Protein AF-A0A0N4V9T7-F1 (afdb_monomer)

Solvent-accessible surface area (backbone atoms only — not comparable to full-atom values): 7141 Å² total; per-residue (Å²): 140,76,82,90,62,94,64,60,37,70,43,69,75,47,69,51,59,69,63,46,81,43,47,57,60,38,70,51,77,48,64,42,29,42,51,39,41,58,67,39,49,72,49,53,25,44,71,91,37,71,62,74,89,43,98,48,48,46,78,48,80,50,71,48,34,34,36,43,36,35,43,62,31,50,76,84,67,45,43,42,40,34,42,38,40,35,40,92,52,45,73,45,74,40,44,27,37,40,42,67,39,81,85,75,67,90,83,68,74,73,79,77,79,73,78,78,77,84,87,128

Structure (mmCIF, N/CA/C/O backbone):
data_AF-A0A0N4V9T7-F1
#
_entry.id   AF-A0A0N4V9T7-F1
#
loop_
_atom_site.group_PDB
_atom_site.id
_atom_site.type_symbol
_atom_site.label_atom_id
_atom_site.label_alt_id
_atom_site.label_comp_id
_atom_site.label_asym_id
_atom_site.label_entity_id
_atom_site.label_seq_id
_atom_site.pdbx_PDB_ins_code
_atom_site.Cartn_x
_atom_site.Cartn_y
_atom_site.Cartn_z
_atom_site.occupancy
_atom_site.B_iso_or_equiv
_atom_site.auth_seq_id
_atom_site.auth_comp_id
_atom_site.auth_asym_id
_atom_site.auth_atom_id
_atom_site.pdbx_PDB_model_num
ATOM 1 N N . MET A 1 1 ? 16.677 18.828 -23.003 1.00 44.66 1 MET A N 1
ATOM 2 C CA . MET A 1 1 ? 17.684 18.055 -22.248 1.00 44.66 1 MET A CA 1
ATOM 3 C C . MET A 1 1 ? 16.953 16.841 -21.698 1.00 44.66 1 MET A C 1
ATOM 5 O O . MET A 1 1 ? 16.470 16.854 -20.577 1.00 44.66 1 MET A O 1
ATOM 9 N N . GLU A 1 2 ? 16.714 15.868 -22.572 1.00 46.25 2 GLU A N 1
ATOM 10 C CA . GLU A 1 2 ? 16.158 14.566 -22.209 1.00 46.25 2 GLU A CA 1
ATOM 11 C C . GLU A 1 2 ? 17.355 13.637 -22.059 1.00 46.25 2 GLU A C 1
ATOM 13 O O . GLU A 1 2 ? 18.115 13.456 -23.009 1.00 46.25 2 GLU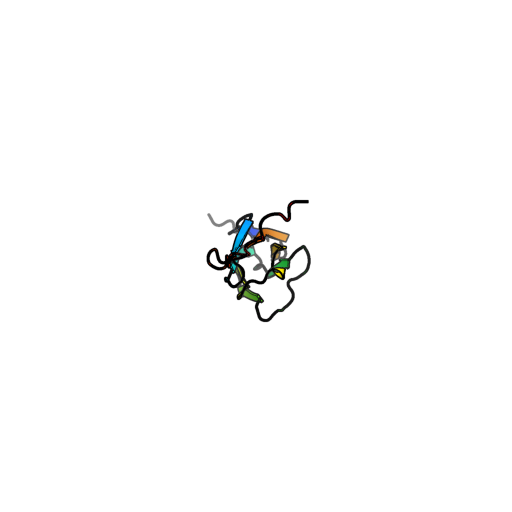 A O 1
ATOM 18 N N . ASP A 1 3 ? 17.570 13.108 -20.859 1.00 46.31 3 ASP A N 1
ATOM 19 C CA . ASP A 1 3 ? 18.571 12.072 -20.644 1.00 46.31 3 ASP A CA 1
ATOM 20 C C . ASP A 1 3 ? 18.105 10.786 -21.335 1.00 46.31 3 ASP A C 1
ATOM 22 O O . ASP A 1 3 ? 17.397 9.951 -20.769 1.00 46.31 3 ASP A O 1
ATOM 26 N N . THR A 1 4 ? 18.509 10.630 -22.593 1.00 57.62 4 THR A N 1
ATOM 27 C CA . THR A 1 4 ? 18.334 9.425 -23.407 1.00 57.62 4 THR A CA 1
ATOM 28 C C . THR A 1 4 ? 19.334 8.350 -22.980 1.00 57.62 4 THR A C 1
ATOM 30 O O . THR A 1 4 ? 20.185 7.905 -23.744 1.00 57.62 4 THR A O 1
ATOM 33 N N . ALA A 1 5 ? 19.229 7.900 -21.736 1.00 58.84 5 ALA A N 1
ATOM 34 C CA . ALA A 1 5 ? 19.728 6.599 -21.330 1.00 58.84 5 ALA A CA 1
ATOM 35 C C . ALA A 1 5 ? 18.535 5.863 -20.731 1.00 58.84 5 ALA A C 1
ATOM 37 O O . ALA A 1 5 ? 18.065 6.228 -19.658 1.00 58.84 5 ALA A O 1
ATOM 38 N N . GLY A 1 6 ? 18.027 4.841 -21.424 1.00 65.69 6 GLY A N 1
ATOM 39 C CA . GLY A 1 6 ? 16.932 3.969 -20.980 1.00 65.69 6 GLY A CA 1
ATOM 40 C C . GLY A 1 6 ? 17.279 3.125 -19.746 1.00 65.69 6 GLY A C 1
ATOM 41 O O . GLY A 1 6 ? 17.121 1.908 -19.753 1.00 65.69 6 GLY A O 1
ATOM 42 N N . ARG A 1 7 ? 17.796 3.752 -18.687 1.00 85.50 7 ARG A N 1
ATOM 43 C CA . ARG A 1 7 ? 18.136 3.120 -17.419 1.00 85.50 7 ARG A CA 1
ATOM 44 C C . ARG A 1 7 ? 16.849 2.779 -16.688 1.00 85.50 7 ARG A C 1
ATOM 46 O O . ARG A 1 7 ? 15.936 3.599 -16.584 1.00 85.50 7 ARG A O 1
ATOM 53 N N . SER A 1 8 ? 16.793 1.556 -16.173 1.00 92.75 8 SER A N 1
ATOM 54 C CA . SER A 1 8 ? 15.677 1.145 -15.334 1.00 92.75 8 SER A CA 1
ATOM 55 C C . SER A 1 8 ? 15.674 1.985 -14.055 1.00 92.75 8 SER A C 1
ATOM 57 O O . SER A 1 8 ? 16.716 2.154 -13.425 1.00 92.75 8 SER A O 1
ATOM 59 N N . TYR A 1 9 ? 14.515 2.516 -13.671 1.00 94.88 9 TYR A N 1
ATOM 60 C CA . TYR A 1 9 ? 14.359 3.282 -12.431 1.00 94.88 9 TYR A CA 1
ATOM 61 C C . TYR A 1 9 ? 12.994 3.029 -11.797 1.00 94.88 9 TYR A C 1
ATOM 63 O O . TYR A 1 9 ? 12.044 2.648 -12.484 1.00 94.88 9 TYR A O 1
ATOM 71 N N . ILE A 1 10 ? 12.883 3.281 -10.494 1.00 96.88 10 ILE A N 1
ATOM 72 C CA . ILE A 1 10 ? 11.612 3.273 -9.770 1.00 96.88 10 ILE A CA 1
ATOM 73 C C . ILE A 1 10 ? 11.656 4.254 -8.601 1.00 96.88 10 ILE A C 1
ATOM 75 O O . ILE A 1 10 ? 12.645 4.331 -7.878 1.00 96.88 10 ILE A O 1
ATOM 79 N N . ARG A 1 11 ? 10.577 5.017 -8.415 1.00 97.00 11 ARG A N 1
ATOM 80 C CA . ARG A 1 11 ? 10.416 5.938 -7.285 1.00 97.00 11 ARG A CA 1
ATOM 81 C C . ARG A 1 11 ? 8.953 6.117 -6.916 1.00 97.00 11 ARG A C 1
ATOM 83 O O . ARG A 1 11 ? 8.075 6.069 -7.779 1.00 97.00 11 ARG A O 1
ATOM 90 N N . LEU A 1 12 ? 8.703 6.401 -5.644 1.00 97.00 12 LEU A N 1
ATOM 91 C CA . LEU A 1 12 ? 7.396 6.874 -5.205 1.00 97.00 12 LEU A CA 1
ATOM 92 C C . LEU A 1 12 ? 7.164 8.305 -5.691 1.00 97.00 12 LEU A C 1
ATOM 94 O O . LEU A 1 12 ? 8.062 9.150 -5.663 1.00 97.00 12 LEU A O 1
ATOM 98 N N . THR A 1 13 ? 5.944 8.565 -6.142 1.00 96.44 13 THR A N 1
ATOM 99 C CA . THR A 1 13 ? 5.448 9.906 -6.475 1.00 96.44 13 THR A CA 1
ATOM 100 C C . THR A 1 13 ? 4.393 10.379 -5.480 1.00 96.44 13 THR A C 1
ATOM 102 O O . THR A 1 13 ? 4.126 11.575 -5.410 1.00 96.44 13 THR A O 1
ATOM 105 N N . SER A 1 14 ? 3.845 9.473 -4.664 1.00 94.50 14 SER A N 1
ATOM 106 C CA . SER A 1 14 ? 3.035 9.802 -3.493 1.00 94.50 14 SER A CA 1
ATOM 107 C C . SER A 1 14 ? 3.417 8.931 -2.297 1.00 94.50 14 SER A C 1
ATOM 109 O O . SER A 1 14 ? 3.888 7.803 -2.449 1.00 94.50 14 SER A O 1
ATOM 111 N N . TYR A 1 15 ? 3.161 9.448 -1.098 1.00 95.12 15 TYR A N 1
ATOM 112 C CA . TYR A 1 15 ? 3.384 8.745 0.160 1.00 95.12 15 TYR A CA 1
ATOM 113 C C . TYR A 1 15 ? 2.072 8.675 0.933 1.00 95.12 15 TYR A C 1
ATOM 115 O O . TYR A 1 15 ? 1.279 9.619 0.922 1.00 95.12 15 TYR A O 1
ATOM 123 N N . LEU A 1 16 ? 1.826 7.547 1.593 1.00 97.12 16 LEU A N 1
ATOM 124 C CA . LEU A 1 16 ? 0.710 7.436 2.520 1.00 97.12 16 LEU A CA 1
ATOM 125 C C . LEU A 1 16 ? 1.004 8.259 3.776 1.00 97.12 16 LEU A C 1
ATOM 127 O O . LEU A 1 16 ? 2.154 8.394 4.192 1.00 97.12 16 LEU A O 1
ATOM 131 N N . ALA A 1 17 ? -0.051 8.781 4.403 1.00 96.31 17 ALA A N 1
ATOM 132 C CA . ALA A 1 17 ? 0.075 9.388 5.720 1.00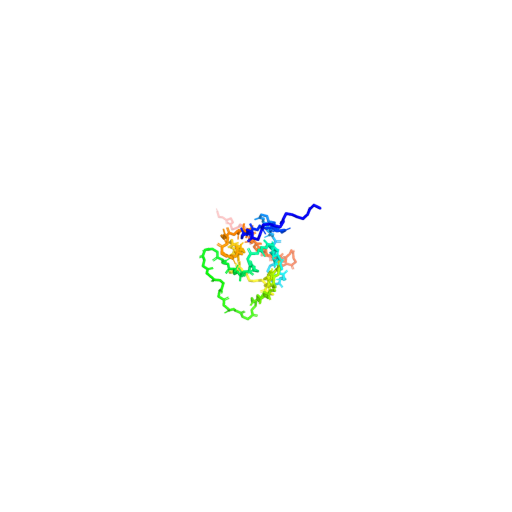 96.31 17 ALA A CA 1
ATOM 133 C C . ALA A 1 17 ? 0.591 8.342 6.733 1.00 96.31 17 ALA A C 1
ATOM 135 O O . ALA A 1 17 ? 0.111 7.202 6.693 1.00 96.31 17 ALA A O 1
ATOM 136 N N . PRO A 1 18 ? 1.490 8.705 7.669 1.00 96.12 18 PRO A N 1
ATOM 137 C CA . PRO A 1 18 ? 2.063 7.757 8.629 1.00 96.12 18 PRO A CA 1
ATOM 138 C C . PRO A 1 18 ? 1.009 7.027 9.466 1.00 96.12 18 PRO A C 1
ATOM 140 O O . PRO A 1 18 ? 1.139 5.837 9.749 1.00 96.12 18 PRO A O 1
ATOM 143 N N . GLU A 1 19 ? -0.067 7.729 9.822 1.00 96.44 19 GLU A N 1
ATOM 144 C CA . GLU A 1 19 ? -1.176 7.196 10.599 1.00 96.44 19 GLU A CA 1
ATOM 145 C C . GLU A 1 19 ? -2.507 7.792 10.134 1.00 96.44 19 GLU A C 1
ATOM 147 O O . GLU A 1 19 ? -2.605 8.977 9.816 1.00 96.44 19 GLU A O 1
ATOM 152 N N . VAL A 1 20 ? -3.549 6.964 10.130 1.00 94.88 20 VAL A N 1
ATOM 153 C CA . VAL A 1 20 ? -4.929 7.369 9.889 1.00 94.88 20 VAL A CA 1
ATOM 154 C C . VAL A 1 20 ? -5.816 6.801 10.989 1.00 94.88 20 VAL A C 1
ATOM 156 O O . VAL A 1 20 ? -5.820 5.602 11.266 1.00 94.88 20 VAL A O 1
ATOM 159 N N . ASN A 1 21 ? -6.616 7.680 11.584 1.00 93.44 21 ASN A N 1
ATOM 160 C CA . ASN A 1 21 ? -7.647 7.319 12.545 1.00 93.44 21 ASN A CA 1
ATOM 161 C C . ASN A 1 21 ? -9.008 7.346 11.846 1.00 93.44 21 ASN A C 1
ATOM 163 O O . ASN A 1 21 ? -9.391 8.374 11.283 1.00 93.44 21 ASN A O 1
ATOM 167 N N . ARG A 1 22 ? -9.747 6.2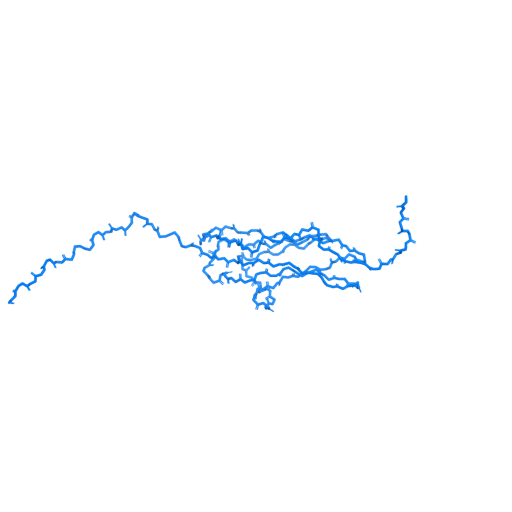35 11.877 1.00 93.50 22 ARG A N 1
ATOM 168 C CA . ARG A 1 22 ? -11.082 6.141 11.272 1.00 93.50 22 ARG A CA 1
ATOM 169 C C . ARG A 1 22 ? -12.073 5.473 12.192 1.00 93.50 22 ARG A C 1
ATOM 171 O O . ARG A 1 22 ? -11.721 4.609 12.978 1.00 93.50 22 ARG A O 1
ATOM 178 N N . THR A 1 23 ? -13.322 5.883 12.095 1.00 91.06 23 THR A N 1
ATOM 179 C CA . THR A 1 23 ? -14.381 5.307 12.912 1.00 91.06 23 THR A CA 1
ATOM 180 C C . THR A 1 23 ? -14.877 3.997 12.299 1.00 91.06 23 THR A C 1
ATOM 182 O O . THR A 1 23 ? -14.929 3.886 11.074 1.00 91.06 23 THR A O 1
ATOM 185 N N . VAL A 1 24 ? -15.241 3.019 13.131 1.00 90.75 24 VAL A N 1
ATOM 186 C CA . VAL A 1 24 ? -15.897 1.776 12.675 1.00 90.75 24 VAL A CA 1
ATOM 187 C C . VAL A 1 24 ? -17.131 2.112 11.820 1.00 90.75 24 VAL A C 1
ATOM 189 O O . VAL A 1 24 ? -17.834 3.083 12.102 1.00 90.75 24 VAL A O 1
ATOM 192 N N . GLY A 1 25 ? -17.348 1.367 10.736 1.00 90.62 25 GLY A N 1
ATOM 193 C CA . GLY A 1 25 ? -18.402 1.602 9.742 1.00 90.62 25 GLY A CA 1
ATOM 194 C C . GLY A 1 25 ? -18.075 2.668 8.687 1.00 90.62 25 GLY A C 1
ATOM 195 O O . GLY A 1 25 ? -18.761 2.777 7.672 1.00 90.62 25 GLY A O 1
ATOM 196 N N . GLN A 1 26 ? -17.005 3.456 8.860 1.00 92.81 26 GLN A N 1
ATOM 197 C CA . GLN A 1 26 ? -16.571 4.403 7.827 1.00 92.81 26 GLN A CA 1
ATOM 198 C C . GLN A 1 26 ? -15.785 3.718 6.707 1.00 92.81 26 GLN A C 1
ATOM 200 O O . GLN A 1 26 ? -15.286 2.608 6.839 1.00 92.81 26 GLN A O 1
ATOM 205 N N . GLN A 1 27 ? -15.615 4.430 5.594 1.00 94.00 27 GLN A N 1
ATOM 206 C CA . GLN A 1 27 ? -14.742 4.012 4.504 1.00 94.00 27 GLN A CA 1
ATOM 207 C C . GLN A 1 27 ? -13.373 4.698 4.609 1.00 94.00 27 GLN A C 1
ATOM 209 O O . GLN A 1 27 ? -13.282 5.897 4.890 1.00 94.00 27 GLN A O 1
ATOM 214 N N . ILE A 1 28 ? -12.310 3.972 4.266 1.00 94.75 28 ILE A N 1
ATOM 215 C CA . ILE A 1 28 ? -10.963 4.516 4.067 1.00 94.75 28 ILE A CA 1
ATOM 216 C C . ILE A 1 28 ? -10.445 4.210 2.659 1.00 94.75 28 ILE A C 1
ATOM 218 O O . ILE A 1 28 ? -10.770 3.185 2.057 1.00 94.75 28 ILE A O 1
ATOM 222 N N . ARG A 1 29 ? -9.650 5.136 2.112 1.00 96.00 29 ARG A N 1
ATOM 223 C CA . ARG A 1 29 ? -9.005 5.015 0.802 1.00 96.00 29 ARG A CA 1
ATOM 224 C C . ARG A 1 29 ? -7.524 5.332 0.932 1.00 96.00 29 ARG A C 1
ATOM 226 O O . ARG A 1 29 ? -7.172 6.450 1.294 1.00 96.00 29 ARG A O 1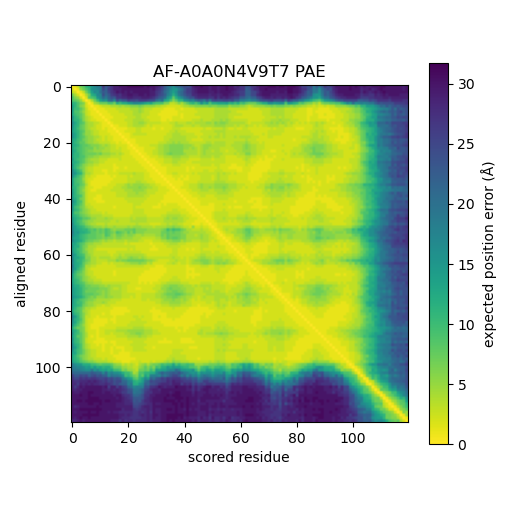
ATOM 233 N N . TYR A 1 30 ? -6.681 4.380 0.563 1.00 97.12 30 TYR A N 1
ATOM 234 C CA . TYR A 1 30 ? -5.252 4.586 0.383 1.00 97.12 30 TYR A CA 1
ATOM 235 C C . TYR A 1 30 ? -4.939 4.681 -1.109 1.00 97.12 30 TYR A C 1
ATOM 237 O O . TYR A 1 30 ? -5.437 3.882 -1.907 1.00 97.12 30 TYR A O 1
ATOM 245 N N . LYS A 1 31 ? -4.129 5.669 -1.496 1.00 96.88 31 LYS A N 1
ATOM 246 C CA . LYS A 1 31 ? -3.647 5.855 -2.869 1.00 96.88 31 LYS A CA 1
ATOM 247 C C . LYS A 1 31 ? -2.125 5.904 -2.842 1.00 96.88 31 LYS A C 1
ATOM 249 O O . LYS A 1 31 ? -1.546 6.714 -2.128 1.00 96.88 31 LYS A O 1
ATOM 254 N N . CYS A 1 32 ? -1.514 5.031 -3.620 1.00 96.06 32 CYS A N 1
ATOM 255 C CA . CYS A 1 32 ? -0.075 4.892 -3.741 1.00 96.06 32 CYS A CA 1
ATOM 256 C C . CYS A 1 32 ? 0.298 5.082 -5.205 1.00 96.06 32 CYS A C 1
ATOM 258 O O . CYS A 1 32 ? -0.300 4.438 -6.068 1.00 96.06 32 CYS A O 1
ATOM 260 N N . GLU A 1 33 ? 1.234 5.980 -5.477 1.00 97.62 33 GLU A N 1
ATOM 261 C CA . GLU A 1 33 ? 1.648 6.356 -6.825 1.00 97.62 33 GLU A CA 1
ATOM 262 C C . GLU A 1 33 ? 3.152 6.147 -6.959 1.00 97.62 33 GLU A C 1
ATOM 264 O O . GLU A 1 33 ? 3.929 6.500 -6.067 1.00 97.62 33 GLU A O 1
ATOM 269 N N . ALA A 1 34 ? 3.556 5.545 -8.073 1.00 97.50 34 ALA A N 1
ATOM 270 C CA . ALA A 1 34 ? 4.953 5.306 -8.383 1.00 97.50 34 ALA A CA 1
ATOM 271 C C . ALA A 1 34 ? 5.205 5.521 -9.873 1.00 97.50 34 ALA A C 1
ATOM 273 O O . ALA A 1 34 ? 4.381 5.174 -10.724 1.00 97.50 34 ALA A O 1
ATOM 274 N N . ALA A 1 35 ? 6.374 6.072 -10.173 1.00 95.94 35 ALA A N 1
ATOM 275 C CA . ALA 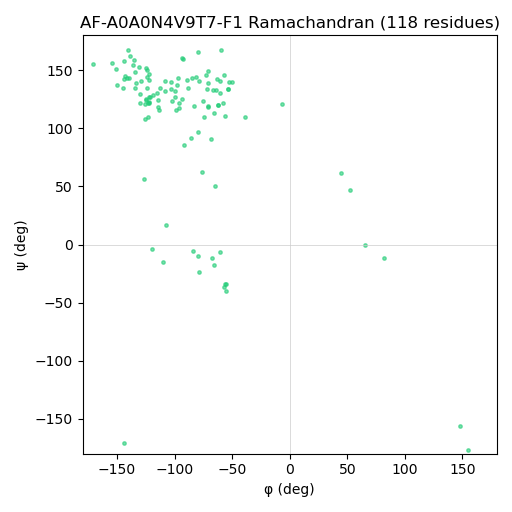A 1 35 ? 6.900 6.178 -11.521 1.00 95.94 35 ALA A CA 1
ATOM 276 C C . ALA A 1 35 ? 8.068 5.206 -11.672 1.00 95.94 35 ALA A C 1
ATOM 278 O O . ALA A 1 35 ? 8.880 5.050 -10.758 1.00 95.94 35 ALA A O 1
ATOM 279 N N . GLY A 1 36 ? 8.160 4.571 -12.832 1.00 94.88 36 GLY A N 1
ATOM 280 C CA . GLY A 1 36 ? 9.260 3.680 -13.145 1.00 94.88 36 GLY A CA 1
ATOM 281 C C . GLY A 1 36 ? 9.250 3.261 -14.602 1.00 94.88 36 GLY A C 1
ATOM 282 O O . GLY A 1 36 ? 8.204 3.263 -15.256 1.00 94.88 36 GLY A O 1
ATOM 283 N N . SER A 1 37 ? 10.432 2.899 -15.084 1.00 94.31 37 SER A N 1
ATOM 284 C CA . SER A 1 37 ? 10.635 2.247 -16.372 1.00 94.31 37 SER A CA 1
ATOM 285 C C . SER A 1 37 ? 11.432 0.965 -16.127 1.00 94.31 37 SER A C 1
ATOM 287 O O . SER A 1 37 ? 12.515 1.067 -15.547 1.00 94.31 37 SER A O 1
ATOM 289 N N . PRO A 1 38 ? 10.925 -0.230 -16.488 1.00 94.38 38 PRO A N 1
ATOM 290 C CA . PRO A 1 38 ? 9.572 -0.543 -16.970 1.00 94.38 38 PRO A CA 1
ATOM 291 C C . PRO A 1 38 ? 8.458 -0.178 -15.971 1.00 94.38 38 PRO A C 1
ATOM 293 O O . PRO A 1 38 ? 8.734 0.102 -14.800 1.00 94.38 38 PRO A O 1
ATOM 296 N N . LYS A 1 39 ? 7.195 -0.189 -16.431 1.00 94.75 39 LYS A N 1
ATOM 297 C CA . LYS A 1 39 ? 6.021 0.173 -15.613 1.00 94.75 39 LYS A CA 1
ATOM 298 C C . LYS A 1 39 ? 5.975 -0.645 -14.307 1.00 94.75 39 LYS A C 1
ATOM 300 O O . LYS A 1 39 ? 6.145 -1.864 -14.363 1.00 94.75 39 LYS A O 1
ATOM 305 N N . PRO A 1 40 ? 5.735 -0.008 -13.146 1.00 96.88 40 PRO A N 1
ATOM 306 C CA . PRO A 1 40 ? 5.713 -0.702 -11.865 1.00 96.88 40 PRO A CA 1
ATOM 307 C C . PRO A 1 40 ? 4.464 -1.571 -11.689 1.00 96.88 40 PRO A C 1
ATOM 309 O O . PRO A 1 40 ? 3.359 -1.213 -12.094 1.00 96.88 40 PRO A O 1
ATOM 312 N N . VAL A 1 41 ? 4.635 -2.696 -11.000 1.00 97.06 41 VAL A N 1
ATOM 313 C CA . VAL A 1 41 ? 3.552 -3.555 -10.518 1.00 97.06 41 VAL A CA 1
ATOM 314 C C . VAL A 1 41 ? 3.301 -3.249 -9.046 1.00 97.06 41 VAL A C 1
ATOM 316 O O . VAL A 1 41 ? 4.236 -3.200 -8.247 1.00 97.06 41 VAL A O 1
ATOM 319 N N . PHE A 1 42 ? 2.033 -3.057 -8.682 1.00 97.38 42 PHE A N 1
ATOM 320 C CA . PHE A 1 42 ? 1.631 -2.703 -7.323 1.00 97.38 42 PHE A CA 1
ATOM 321 C C . PHE A 1 42 ? 1.044 -3.891 -6.561 1.00 97.38 42 PHE A C 1
ATOM 323 O O . PHE A 1 42 ? 0.210 -4.639 -7.078 1.00 97.38 42 PHE A O 1
ATOM 330 N N . SER A 1 43 ? 1.406 -3.995 -5.287 1.00 96.69 43 SER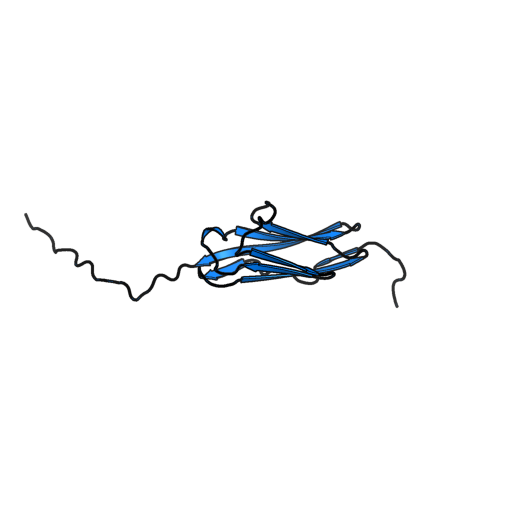 A N 1
ATOM 331 C CA . SER A 1 43 ? 0.817 -4.926 -4.329 1.00 96.69 43 SER A CA 1
ATOM 332 C C . SER A 1 43 ? 0.614 -4.259 -2.969 1.00 96.69 43 SER A C 1
ATOM 334 O O . SER A 1 43 ? 1.184 -3.206 -2.680 1.00 96.69 43 SER A O 1
ATOM 336 N N . TRP A 1 44 ? -0.235 -4.866 -2.142 1.00 97.56 44 TRP A N 1
ATOM 337 C CA . TRP A 1 44 ? -0.560 -4.367 -0.811 1.00 97.56 44 TRP A CA 1
ATOM 338 C C . TRP A 1 44 ? -0.396 -5.463 0.233 1.00 97.56 44 TRP A C 1
ATOM 340 O O . TRP A 1 44 ? -0.787 -6.614 0.011 1.00 97.56 44 TRP A O 1
ATOM 350 N N . LYS A 1 45 ? 0.124 -5.078 1.396 1.00 97.19 45 LYS A N 1
ATOM 351 C CA . LYS A 1 45 ? 0.227 -5.931 2.578 1.00 97.19 45 LYS A CA 1
ATOM 352 C C . LYS A 1 45 ? -0.444 -5.278 3.776 1.00 97.19 45 LYS A C 1
ATOM 354 O O . LYS A 1 45 ? -0.475 -4.055 3.889 1.00 97.19 45 LYS A O 1
ATOM 359 N N . ARG A 1 46 ? -0.929 -6.109 4.693 1.00 95.38 46 ARG A N 1
ATOM 360 C CA . ARG A 1 46 ? -1.344 -5.719 6.038 1.00 95.38 46 ARG A CA 1
ATOM 361 C C . ARG A 1 46 ? -0.548 -6.533 7.044 1.00 95.38 46 ARG A C 1
ATOM 363 O O . ARG A 1 46 ? -0.602 -7.757 7.012 1.00 95.38 46 ARG A O 1
ATOM 370 N N . ASN A 1 47 ? 0.178 -5.858 7.931 1.00 95.00 47 ASN A N 1
ATOM 371 C CA . ASN A 1 47 ? 1.033 -6.495 8.940 1.00 95.00 47 ASN A CA 1
ATOM 372 C C . ASN A 1 47 ? 2.002 -7.521 8.315 1.00 95.00 47 ASN A C 1
ATOM 374 O O . ASN A 1 47 ? 2.100 -8.649 8.779 1.00 95.00 47 ASN A O 1
ATOM 378 N N . ASN A 1 48 ? 2.675 -7.141 7.222 1.00 94.75 48 ASN A N 1
ATOM 379 C CA . ASN A 1 48 ? 3.587 -7.987 6.432 1.00 94.75 48 ASN A CA 1
ATOM 380 C C . ASN A 1 48 ? 2.957 -9.189 5.702 1.00 94.75 48 ASN A C 1
ATOM 382 O O . ASN A 1 48 ? 3.657 -9.862 4.942 1.00 94.75 48 ASN A O 1
ATOM 386 N N . VAL A 1 49 ? 1.647 -9.402 5.827 1.00 95.00 49 VAL A N 1
ATOM 387 C CA . VAL A 1 49 ? 0.902 -10.449 5.115 1.00 95.00 49 VAL A CA 1
ATOM 388 C C . VAL A 1 49 ? 0.221 -9.845 3.881 1.00 95.00 49 VAL A C 1
ATOM 390 O O . VAL A 1 49 ? -0.311 -8.735 3.974 1.00 95.00 49 VAL A O 1
ATOM 393 N N . PRO A 1 50 ? 0.231 -10.511 2.710 1.00 94.50 50 PRO A N 1
ATOM 394 C CA . PRO A 1 50 ? -0.555 -10.078 1.556 1.00 94.50 50 PRO A CA 1
ATOM 395 C C . PRO A 1 50 ? -2.016 -9.823 1.933 1.00 94.50 50 PRO A C 1
ATOM 397 O O . PRO A 1 50 ? -2.593 -10.566 2.724 1.00 94.50 50 PRO A O 1
ATOM 400 N N . LEU A 1 51 ? -2.621 -8.767 1.384 1.00 91.69 51 LEU A N 1
ATOM 401 C CA . LEU A 1 51 ? -4.030 -8.502 1.661 1.00 91.69 51 LEU A CA 1
ATOM 402 C C . LEU A 1 51 ? -4.910 -9.651 1.166 1.00 91.69 51 LEU A C 1
ATOM 404 O O . LEU A 1 51 ? -4.974 -9.936 -0.030 1.00 91.69 51 LEU A O 1
ATOM 408 N N . GLU A 1 52 ? -5.627 -10.262 2.102 1.00 85.94 52 GLU A N 1
ATOM 409 C CA . GLU A 1 52 ? -6.679 -11.221 1.798 1.00 85.94 52 GLU A CA 1
ATOM 410 C C . GLU A 1 52 ? -7.810 -10.541 1.030 1.00 85.94 52 GLU A C 1
ATOM 412 O O . GLU A 1 52 ? -8.205 -9.405 1.319 1.00 85.94 52 GLU A O 1
ATOM 417 N N . ARG A 1 53 ? -8.377 -11.265 0.065 1.00 82.81 53 ARG A N 1
ATOM 418 C CA . ARG A 1 53 ? -9.595 -10.824 -0.606 1.00 82.81 53 ARG A CA 1
ATOM 419 C C . ARG A 1 53 ? -10.753 -10.952 0.374 1.00 82.81 53 ARG A C 1
ATOM 421 O O . ARG A 1 53 ? -11.068 -12.048 0.822 1.00 82.81 53 ARG A O 1
ATOM 428 N N . ARG A 1 54 ? -11.390 -9.828 0.686 1.00 87.81 54 ARG A N 1
ATOM 429 C CA . ARG A 1 54 ? -12.600 -9.764 1.510 1.00 87.81 54 ARG A CA 1
ATOM 430 C C . ARG A 1 54 ? -13.644 -8.895 0.810 1.00 87.81 54 ARG A C 1
ATOM 432 O O . ARG A 1 54 ? -13.249 -7.990 0.075 1.00 87.81 54 ARG A O 1
ATOM 439 N N . PRO A 1 55 ? -14.951 -9.109 1.036 1.00 88.69 55 PRO A N 1
ATOM 440 C CA . PRO A 1 55 ? -16.000 -8.309 0.395 1.00 88.69 55 PRO A CA 1
ATOM 441 C C . PRO A 1 55 ? -15.860 -6.799 0.647 1.00 88.69 55 PRO A C 1
ATOM 443 O O . PRO A 1 55 ? -16.134 -5.984 -0.238 1.00 88.69 55 PRO A O 1
ATOM 446 N N . ASN A 1 56 ? -15.374 -6.428 1.835 1.00 90.94 56 ASN A N 1
ATOM 447 C CA . ASN A 1 56 ? -15.161 -5.046 2.245 1.00 90.94 56 ASN A CA 1
ATOM 448 C C . ASN A 1 56 ? -13.821 -4.440 1.788 1.00 90.94 56 ASN A C 1
ATOM 450 O O . ASN A 1 56 ? -13.621 -3.237 1.943 1.00 90.94 56 ASN A O 1
ATOM 454 N N . ILE A 1 57 ? -12.921 -5.220 1.179 1.00 94.00 57 ILE A N 1
ATOM 455 C CA . ILE A 1 57 ? -11.593 -4.772 0.741 1.00 94.00 57 ILE A CA 1
ATOM 456 C C . ILE A 1 57 ? -11.499 -4.822 -0.787 1.00 94.00 57 ILE A C 1
ATOM 458 O O . ILE A 1 57 ? -11.560 -5.882 -1.404 1.00 94.00 57 ILE A O 1
ATOM 462 N N . LYS A 1 58 ? -11.287 -3.663 -1.417 1.00 95.12 58 LYS A N 1
ATOM 463 C CA . LYS A 1 58 ? -11.172 -3.520 -2.876 1.00 95.12 58 LYS A CA 1
ATOM 464 C C . LYS A 1 58 ? -9.833 -2.899 -3.253 1.00 95.12 58 LYS A C 1
ATOM 466 O O . LYS A 1 58 ? -9.534 -1.775 -2.853 1.00 95.12 58 LYS A O 1
ATOM 471 N N . VAL A 1 59 ? -9.055 -3.600 -4.075 1.00 96.19 59 VAL A N 1
ATOM 472 C CA . VAL A 1 59 ? -7.797 -3.099 -4.649 1.00 96.19 59 VAL A CA 1
ATOM 473 C C . VAL A 1 59 ? -7.995 -2.823 -6.134 1.00 96.19 59 VAL A C 1
ATOM 475 O O . VAL A 1 59 ? -8.515 -3.661 -6.867 1.00 96.19 59 VAL A O 1
ATOM 478 N N . ARG A 1 60 ? -7.564 -1.645 -6.587 1.00 95.50 60 ARG A N 1
ATOM 479 C CA . ARG A 1 60 ? -7.564 -1.259 -7.998 1.00 95.50 60 ARG A CA 1
ATOM 480 C C . ARG A 1 60 ? -6.170 -0.822 -8.422 1.00 95.50 60 ARG A C 1
ATOM 482 O O . ARG A 1 60 ? -5.743 0.278 -8.073 1.00 95.50 60 ARG A O 1
ATOM 489 N N . ASN A 1 61 ? -5.515 -1.664 -9.210 1.00 95.12 61 ASN A N 1
ATOM 490 C CA . ASN A 1 61 ? -4.213 -1.387 -9.807 1.00 95.12 61 ASN A CA 1
ATOM 491 C C . ASN A 1 61 ? -4.373 -0.691 -11.166 1.00 95.12 61 ASN A C 1
ATOM 493 O O . ASN A 1 61 ? -5.291 -0.998 -11.931 1.00 95.12 61 ASN A O 1
ATOM 497 N N . LYS A 1 62 ? -3.488 0.264 -11.438 1.00 93.50 62 LYS A N 1
ATOM 498 C CA . LYS A 1 62 ? -3.301 0.986 -12.699 1.00 93.50 62 LYS A CA 1
ATOM 499 C C . LYS A 1 62 ? -1.796 1.166 -12.925 1.00 93.50 62 LYS A C 1
ATOM 501 O O . LYS A 1 62 ? -1.015 0.991 -11.997 1.00 93.50 62 LYS A O 1
ATOM 506 N N . ASP A 1 63 ? -1.411 1.569 -14.129 1.00 89.00 63 ASP A N 1
ATOM 507 C CA . ASP A 1 63 ? -0.008 1.655 -14.565 1.00 89.00 63 ASP A CA 1
ATOM 508 C C . ASP A 1 63 ? 0.891 2.517 -13.663 1.00 89.00 63 ASP A C 1
ATOM 510 O O . ASP A 1 63 ? 2.067 2.216 -13.490 1.00 89.00 63 ASP A O 1
ATOM 514 N N . HIS A 1 64 ? 0.340 3.582 -13.076 1.00 91.38 64 HIS A N 1
ATOM 515 C CA . HIS A 1 64 ? 1.100 4.549 -12.271 1.00 91.38 64 HIS A CA 1
ATOM 516 C C . HIS A 1 64 ? 0.615 4.655 -10.827 1.00 91.38 64 HIS A C 1
ATOM 518 O O . HIS A 1 64 ? 1.191 5.392 -10.026 1.00 91.38 64 HIS A O 1
ATOM 524 N N . PHE A 1 65 ? -0.462 3.947 -10.479 1.00 96.44 65 PHE A N 1
ATOM 525 C CA . PHE A 1 65 ? -0.993 3.990 -9.128 1.00 96.44 65 PHE A CA 1
ATOM 526 C C . PHE A 1 65 ? -1.771 2.740 -8.752 1.00 96.44 65 PHE A C 1
ATOM 528 O O . PHE A 1 65 ? -2.406 2.088 -9.580 1.00 96.44 65 PHE A O 1
ATOM 535 N N . SER A 1 66 ? -1.845 2.495 -7.452 1.00 97.44 66 SER A N 1
ATOM 536 C CA . SER A 1 66 ? -2.791 1.561 -6.865 1.00 97.44 66 SER A CA 1
ATOM 537 C C . SER A 1 66 ? -3.650 2.235 -5.809 1.00 97.44 66 SER A C 1
ATOM 539 O O . SER A 1 66 ? -3.211 3.128 -5.078 1.00 97.44 66 SER A O 1
ATOM 541 N N . ARG A 1 67 ? -4.915 1.820 -5.747 1.00 97.25 67 ARG A N 1
ATOM 542 C CA . ARG A 1 67 ? -5.877 2.291 -4.756 1.00 97.25 67 ARG A CA 1
ATOM 543 C C . ARG A 1 67 ? -6.445 1.123 -3.974 1.00 97.25 67 ARG A C 1
ATOM 545 O O . ARG A 1 67 ? -7.101 0.262 -4.555 1.00 97.25 67 ARG A O 1
ATOM 552 N N . LEU A 1 68 ? -6.269 1.165 -2.663 1.00 97.00 68 LEU A N 1
ATOM 553 C CA . LEU A 1 68 ? -6.917 0.277 -1.710 1.00 97.00 68 LEU A CA 1
ATOM 554 C C . LEU A 1 68 ? -8.103 1.011 -1.082 1.00 97.00 68 LEU A C 1
ATOM 556 O O . LEU A 1 68 ? -7.960 2.123 -0.580 1.00 97.00 68 LEU A O 1
ATOM 560 N N . THR A 1 69 ? -9.282 0.403 -1.130 1.00 96.44 69 THR A N 1
ATOM 561 C CA . THR A 1 69 ? -10.502 0.904 -0.494 1.00 96.44 69 THR A CA 1
ATOM 562 C C . THR A 1 69 ? -11.005 -0.140 0.484 1.00 96.44 69 THR A C 1
ATOM 564 O O . THR A 1 69 ? -11.199 -1.288 0.093 1.00 96.44 69 THR A O 1
ATOM 567 N N . ILE A 1 70 ? -11.229 0.268 1.728 1.00 95.19 70 ILE A N 1
ATOM 568 C CA . ILE A 1 70 ? -11.895 -0.549 2.741 1.00 95.19 70 ILE A CA 1
ATOM 569 C C . ILE A 1 70 ? -13.217 0.150 3.041 1.00 95.19 70 ILE A C 1
ATOM 571 O O . ILE A 1 70 ? -13.213 1.313 3.451 1.00 95.19 70 ILE A O 1
ATOM 575 N N . VAL A 1 71 ? -14.329 -0.510 2.728 1.00 94.56 71 VAL A N 1
ATOM 576 C CA . VAL A 1 71 ? -15.686 -0.060 3.080 1.00 94.56 71 VAL A CA 1
ATOM 577 C C . VAL A 1 71 ? -16.087 -0.684 4.409 1.00 94.56 71 VAL A C 1
ATOM 579 O O . VAL A 1 71 ? -15.492 -1.685 4.782 1.00 94.56 71 VAL A O 1
ATOM 582 N N . ASP A 1 72 ? -17.066 -0.099 5.098 1.00 92.00 72 ASP A N 1
ATOM 583 C CA . ASP A 1 72 ? -17.611 -0.643 6.350 1.00 92.00 72 ASP A CA 1
ATOM 584 C C . ASP A 1 72 ? -16.514 -1.120 7.323 1.00 92.00 72 ASP A C 1
ATOM 586 O O . ASP A 1 72 ? -16.340 -2.309 7.581 1.00 92.00 72 ASP A O 1
ATOM 590 N N . LEU A 1 73 ? -15.661 -0.179 7.750 1.00 91.44 73 LEU A N 1
ATOM 591 C CA . LEU A 1 73 ? -14.448 -0.487 8.503 1.00 91.44 73 LEU A CA 1
ATOM 592 C C . LEU A 1 73 ? -14.769 -1.248 9.793 1.00 91.44 73 LEU A C 1
ATOM 594 O O . LEU A 1 73 ? -15.429 -0.720 10.682 1.00 91.44 73 LEU A O 1
ATOM 598 N N . GLU A 1 74 ? -14.203 -2.436 9.941 1.00 89.81 74 GLU A N 1
ATOM 599 C CA . GLU A 1 74 ? -14.299 -3.266 11.136 1.00 89.81 74 GLU A CA 1
ATOM 600 C C . GLU A 1 74 ? -13.117 -3.028 12.084 1.00 89.81 74 GLU A C 1
ATOM 602 O O . GLU A 1 74 ? -12.029 -2.600 11.689 1.00 89.81 74 GLU A O 1
ATOM 607 N N . VAL A 1 75 ? -13.289 -3.406 13.351 1.00 86.38 75 VAL A N 1
ATOM 608 C CA . VAL A 1 75 ? -12.217 -3.400 14.364 1.00 86.38 75 VAL A CA 1
ATOM 609 C C . VAL A 1 75 ? -11.011 -4.218 13.898 1.00 86.38 75 VAL A C 1
ATOM 611 O O . VAL A 1 75 ? -9.860 -3.802 14.036 1.00 86.38 75 VAL A O 1
ATOM 614 N N . LEU A 1 76 ? -11.282 -5.360 13.265 1.00 87.19 76 LEU A N 1
ATOM 615 C CA . LEU A 1 76 ? -10.264 -6.269 12.750 1.00 87.19 76 LEU A CA 1
ATOM 616 C C . LEU A 1 76 ? -9.474 -5.687 11.577 1.00 87.19 76 LEU A C 1
ATOM 618 O O . LEU A 1 76 ? -8.468 -6.276 11.189 1.00 87.19 76 LEU A O 1
ATOM 622 N N . ASN A 1 77 ? -9.893 -4.562 10.985 1.00 90.19 77 ASN A N 1
ATOM 623 C CA . ASN A 1 77 ? -9.147 -3.914 9.911 1.00 90.19 77 ASN A CA 1
ATOM 624 C C . ASN A 1 77 ? -7.965 -3.075 10.418 1.00 90.19 77 ASN A C 1
ATOM 626 O O . ASN A 1 77 ? -7.144 -2.674 9.593 1.00 90.19 77 ASN A O 1
ATOM 630 N N . SER A 1 78 ? -7.823 -2.827 11.722 1.00 92.31 78 SER A N 1
ATOM 631 C CA . SER A 1 78 ? -6.634 -2.153 12.257 1.00 92.31 78 SER A CA 1
ATOM 632 C C . SER A 1 78 ? -5.339 -2.886 11.906 1.00 92.31 78 SER A C 1
ATOM 634 O O . SER A 1 78 ? -5.287 -4.113 11.805 1.00 92.31 78 SER A O 1
ATOM 636 N N . GLY A 1 79 ? -4.271 -2.121 11.697 1.00 94.75 79 GLY A N 1
ATOM 637 C CA . GLY A 1 79 ? -2.987 -2.682 11.292 1.00 94.75 79 GLY A CA 1
ATOM 638 C C . GLY A 1 79 ? -2.103 -1.698 10.543 1.00 94.75 79 GLY A C 1
ATOM 639 O O . GLY A 1 79 ? -2.433 -0.524 10.391 1.00 94.75 79 GLY A O 1
ATOM 640 N N . PHE A 1 80 ? -0.954 -2.185 10.091 1.00 96.94 80 PHE A N 1
ATOM 641 C CA . PHE A 1 80 ? -0.042 -1.445 9.230 1.00 96.94 80 PHE A CA 1
ATOM 642 C C . PHE A 1 80 ? -0.246 -1.870 7.778 1.00 96.94 80 PHE A C 1
ATOM 644 O O . PHE A 1 80 ? -0.018 -3.032 7.436 1.00 96.94 80 PHE A O 1
ATOM 651 N N . TYR A 1 81 ? -0.699 -0.938 6.946 1.00 97.12 81 TYR A N 1
ATOM 652 C CA . TYR A 1 81 ? -0.923 -1.145 5.521 1.00 97.12 81 TYR A CA 1
ATOM 653 C C . TYR A 1 81 ? 0.286 -0.650 4.746 1.00 97.12 81 TYR A C 1
ATOM 655 O O . TYR A 1 81 ? 0.627 0.524 4.842 1.00 97.12 81 TYR A O 1
ATOM 663 N N . GLU A 1 82 ? 0.905 -1.527 3.966 1.00 97.81 82 GLU A N 1
ATOM 664 C CA . GLU A 1 82 ? 2.066 -1.219 3.133 1.00 97.81 82 GLU A CA 1
ATOM 665 C C . GLU 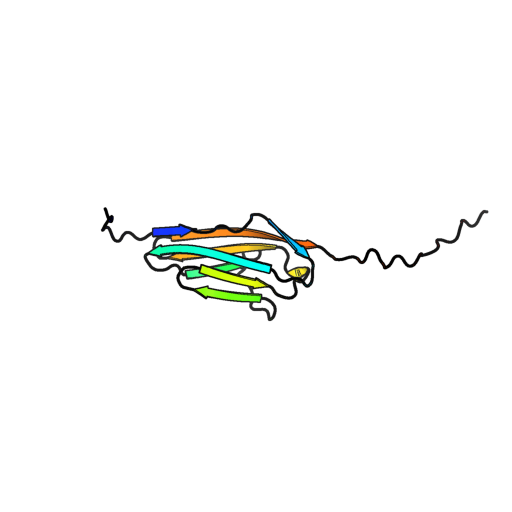A 1 82 ? 1.679 -1.352 1.658 1.00 97.81 82 GLU A C 1
ATOM 667 O O . GLU A 1 82 ? 1.197 -2.402 1.228 1.00 97.81 82 GLU A O 1
ATOM 672 N N . CYS A 1 83 ? 1.889 -0.287 0.887 1.00 97.81 83 CYS A N 1
ATOM 673 C CA . CYS A 1 83 ? 1.914 -0.343 -0.567 1.00 97.81 83 CYS A CA 1
ATOM 674 C C . CYS A 1 83 ? 3.334 -0.646 -1.031 1.00 97.81 83 CYS A C 1
ATOM 676 O O . CYS A 1 83 ? 4.289 -0.013 -0.579 1.00 97.81 83 CYS A O 1
ATOM 678 N N . ILE A 1 84 ? 3.451 -1.567 -1.979 1.00 97.81 84 ILE A N 1
ATOM 679 C CA . ILE A 1 84 ? 4.712 -1.993 -2.569 1.00 97.81 84 ILE A CA 1
ATOM 680 C C . ILE A 1 84 ? 4.591 -1.819 -4.080 1.00 97.81 84 ILE A C 1
ATOM 682 O O . ILE A 1 84 ? 3.668 -2.365 -4.687 1.00 97.81 84 ILE A O 1
ATOM 686 N N . ALA A 1 85 ? 5.517 -1.074 -4.676 1.00 98.06 85 ALA A N 1
ATOM 687 C CA . ALA A 1 85 ? 5.656 -0.944 -6.120 1.00 98.06 85 ALA A CA 1
ATOM 688 C C . ALA A 1 85 ? 6.999 -1.539 -6.553 1.00 98.06 85 ALA A C 1
ATOM 690 O O . ALA A 1 85 ? 8.037 -1.199 -5.981 1.00 98.06 85 ALA A O 1
ATOM 691 N N . THR A 1 86 ? 6.977 -2.410 -7.560 1.00 97.56 86 THR A N 1
ATOM 692 C CA . THR A 1 86 ? 8.154 -3.167 -8.009 1.00 97.56 86 THR A CA 1
ATOM 693 C C . THR A 1 86 ? 8.286 -3.128 -9.527 1.00 97.56 86 THR A C 1
ATOM 695 O O . THR A 1 86 ? 7.297 -3.264 -10.244 1.00 97.56 86 THR A O 1
ATOM 698 N N . ASN A 1 87 ? 9.512 -2.979 -10.022 1.00 96.31 87 ASN A N 1
ATOM 699 C CA . ASN A 1 87 ? 9.890 -3.240 -11.412 1.00 96.31 87 ASN A CA 1
ATOM 700 C C . ASN A 1 87 ? 11.310 -3.844 -11.463 1.00 96.31 87 ASN A C 1
ATOM 702 O O . ASN A 1 87 ? 11.878 -4.177 -10.424 1.00 96.31 87 ASN A O 1
ATOM 706 N N . SER A 1 88 ? 11.902 -3.977 -12.654 1.00 96.69 88 SER A N 1
ATOM 707 C CA . SER A 1 88 ? 13.266 -4.510 -12.812 1.00 96.69 88 SER A CA 1
ATOM 708 C C . SER A 1 88 ? 14.365 -3.631 -12.202 1.00 96.69 88 SER A C 1
ATOM 710 O O . SER A 1 88 ? 15.466 -4.121 -11.985 1.00 96.69 88 SER A O 1
ATOM 712 N N . ALA A 1 89 ? 14.091 -2.355 -11.914 1.00 96.00 89 ALA A N 1
ATOM 713 C CA . ALA A 1 89 ? 15.037 -1.466 -11.241 1.00 96.00 89 ALA A CA 1
ATOM 714 C C . ALA A 1 89 ? 15.085 -1.693 -9.725 1.00 96.00 89 ALA A C 1
ATOM 716 O O . ALA A 1 89 ? 16.062 -1.324 -9.078 1.00 96.00 89 ALA A O 1
ATOM 717 N N . GLY A 1 90 ? 14.018 -2.250 -9.143 1.00 97.00 90 GLY A N 1
ATOM 718 C CA . GLY A 1 90 ? 13.934 -2.497 -7.712 1.00 97.00 90 GLY A CA 1
ATOM 719 C C . GLY A 1 90 ? 12.519 -2.390 -7.156 1.00 97.00 90 GLY A C 1
ATOM 720 O O . GLY A 1 90 ? 11.520 -2.570 -7.852 1.00 97.00 90 GLY A O 1
ATOM 721 N N . THR A 1 91 ? 12.439 -2.112 -5.856 1.00 97.81 91 THR A N 1
ATOM 722 C CA . THR A 1 91 ? 11.182 -2.036 -5.104 1.00 97.81 91 THR A CA 1
ATOM 723 C C . THR A 1 91 ? 11.164 -0.802 -4.214 1.00 97.81 91 THR A C 1
ATOM 725 O O . THR A 1 91 ? 12.125 -0.535 -3.498 1.00 97.81 91 THR A O 1
ATOM 728 N N . VAL A 1 92 ? 10.043 -0.085 -4.215 1.00 97.69 92 VAL A N 1
ATOM 729 C CA . VAL A 1 92 ? 9.779 1.054 -3.327 1.00 97.69 92 VAL A CA 1
ATOM 730 C C . VAL A 1 92 ? 8.494 0.828 -2.545 1.00 97.69 92 VAL A C 1
ATOM 732 O O . VAL A 1 92 ? 7.587 0.126 -3.002 1.00 97.69 92 VAL A O 1
ATOM 735 N N . LYS A 1 93 ? 8.422 1.396 -1.338 1.00 97.62 93 LYS A N 1
ATOM 736 C CA . LYS A 1 93 ? 7.350 1.104 -0.387 1.00 97.62 93 LYS A CA 1
ATOM 737 C C . LYS A 1 93 ? 6.929 2.326 0.408 1.00 97.62 93 LYS A C 1
ATOM 739 O O . LYS A 1 93 ? 7.759 3.148 0.781 1.00 97.62 93 LYS A O 1
ATOM 744 N N . THR A 1 94 ? 5.641 2.410 0.707 1.00 98.06 94 THR A N 1
ATOM 745 C CA . THR A 1 94 ? 5.078 3.410 1.618 1.00 98.06 94 THR A CA 1
ATOM 746 C C . THR A 1 94 ? 4.022 2.751 2.490 1.00 98.06 94 THR A C 1
ATOM 748 O O . THR A 1 94 ? 3.304 1.862 2.029 1.00 98.06 94 THR A O 1
ATOM 751 N N . GLY A 1 95 ? 3.938 3.155 3.755 1.00 97.50 95 GLY A N 1
ATOM 752 C CA . GLY A 1 95 ? 3.078 2.502 4.730 1.00 97.50 95 GLY A CA 1
ATOM 753 C C . GLY A 1 95 ? 2.289 3.474 5.592 1.00 97.50 95 GLY A C 1
ATOM 754 O O . GLY A 1 95 ? 2.642 4.643 5.720 1.00 97.50 95 GLY A O 1
ATOM 755 N N . SER A 1 96 ? 1.201 2.972 6.168 1.00 98.06 96 SER A N 1
ATOM 756 C CA . SER A 1 96 ? 0.297 3.731 7.024 1.00 98.06 96 SER A CA 1
ATOM 757 C C . SER A 1 96 ? -0.257 2.864 8.147 1.00 98.06 96 SER A C 1
ATOM 759 O O . SER A 1 96 ? -0.708 1.738 7.919 1.00 98.06 96 SER A O 1
ATOM 761 N N . LYS A 1 97 ? -0.268 3.397 9.370 1.00 97.56 97 LYS A N 1
ATOM 762 C CA . LYS A 1 97 ? -0.938 2.786 10.519 1.00 97.56 97 LYS A CA 1
ATOM 763 C C . LYS A 1 97 ? -2.425 3.144 10.497 1.00 97.56 97 LYS A C 1
ATOM 765 O O . LYS A 1 97 ? -2.780 4.312 10.604 1.00 97.56 97 LYS A O 1
ATOM 770 N N . LEU A 1 98 ? -3.301 2.150 10.403 1.00 95.81 98 LEU A N 1
ATOM 771 C CA . LEU A 1 98 ? -4.739 2.325 10.590 1.00 95.81 98 LEU A CA 1
ATOM 772 C C . LEU A 1 98 ? -5.111 2.030 12.040 1.00 95.81 98 LEU A C 1
ATOM 774 O O . LEU A 1 98 ? -4.827 0.937 12.538 1.00 95.81 98 LEU A O 1
ATOM 778 N N . LYS A 1 99 ? -5.773 2.992 12.683 1.00 93.00 99 LYS A N 1
ATOM 779 C CA . LYS A 1 99 ? -6.404 2.838 13.996 1.00 93.00 99 LYS A CA 1
ATOM 780 C C . LYS A 1 99 ? -7.905 3.077 13.874 1.00 93.00 99 LYS A C 1
ATOM 782 O O . LYS A 1 99 ? -8.335 4.102 13.335 1.00 93.00 99 LYS A O 1
ATOM 787 N N . ASN A 1 100 ? -8.703 2.146 14.385 1.00 88.00 100 ASN A N 1
ATOM 788 C CA . ASN A 1 100 ? -10.148 2.314 14.475 1.00 88.00 100 ASN A CA 1
ATOM 789 C C . ASN A 1 100 ? -10.552 3.078 15.753 1.00 88.00 100 ASN A C 1
ATOM 791 O O . ASN A 1 100 ? -9.971 2.877 16.816 1.00 88.00 100 ASN A O 1
ATOM 795 N N . LYS A 1 101 ? -11.577 3.930 15.661 1.00 81.56 101 LYS A N 1
ATOM 796 C CA . LYS A 1 101 ? -12.271 4.557 16.797 1.00 81.56 101 LYS A CA 1
ATOM 797 C C . LYS A 1 101 ? -13.699 4.017 16.873 1.00 81.56 101 LYS A C 1
ATOM 799 O O . LYS A 1 101 ? -14.382 3.928 15.854 1.00 81.56 101 LYS A O 1
ATOM 804 N N . TYR A 1 102 ? -14.163 3.659 18.064 1.00 73.94 102 TYR A N 1
ATOM 805 C CA . TYR A 1 102 ? -15.574 3.334 18.277 1.00 73.94 102 TYR A CA 1
ATOM 806 C C . TYR A 1 102 ? -16.393 4.620 18.392 1.00 73.94 102 TYR A C 1
ATOM 808 O O . TYR A 1 102 ? -15.954 5.569 19.045 1.00 73.94 102 TYR A O 1
ATOM 816 N N . VAL A 1 103 ? -17.596 4.639 17.815 1.00 63.84 103 VAL A N 1
ATOM 817 C CA . VAL A 1 103 ? -18.634 5.583 18.253 1.00 63.84 103 VAL A CA 1
ATOM 818 C C . VAL A 1 103 ? -19.349 4.930 19.422 1.00 63.84 103 VAL A C 1
ATOM 820 O O . VAL A 1 103 ? -20.295 4.174 19.234 1.00 63.84 103 VAL A O 1
ATOM 823 N N . TRP A 1 104 ? -18.895 5.185 20.641 1.00 53.97 104 TRP A N 1
ATOM 824 C CA . TRP A 1 104 ? -19.774 4.992 21.785 1.00 53.97 104 TRP A CA 1
ATOM 825 C C . TRP A 1 104 ? -20.753 6.171 21.787 1.00 53.97 104 TRP A C 1
ATOM 827 O O . TRP A 1 104 ? -20.357 7.337 21.734 1.00 53.97 104 TRP A O 1
ATOM 837 N N . SER A 1 105 ? -22.050 5.877 21.753 1.00 50.53 105 SER A N 1
ATOM 838 C CA . SER A 1 105 ? -23.078 6.905 21.876 1.00 50.53 105 SER A CA 1
ATOM 839 C C . SER A 1 105 ? -22.937 7.574 23.244 1.00 50.53 105 SER A C 1
ATOM 841 O O . SER A 1 105 ? -23.129 6.924 24.268 1.00 50.53 105 SER A O 1
ATOM 843 N N . LYS A 1 106 ? -22.696 8.894 23.282 1.00 53.16 106 LYS A N 1
ATOM 844 C CA . LYS A 1 106 ? -22.879 9.701 24.508 1.00 53.16 106 LYS A CA 1
ATOM 845 C C . LYS A 1 106 ? -24.331 9.684 25.017 1.00 53.16 106 LYS A C 1
ATOM 847 O O . LYS A 1 106 ? -24.621 10.246 26.064 1.00 53.16 106 LYS A O 1
ATOM 852 N N . ARG A 1 107 ? -25.252 9.086 24.253 1.00 62.84 107 ARG A N 1
ATOM 853 C CA . ARG A 1 107 ? -26.701 9.102 24.459 1.00 62.84 107 ARG A CA 1
ATOM 854 C C . ARG A 1 107 ? -27.262 7.758 24.952 1.00 62.84 107 ARG A C 1
ATOM 856 O O . ARG A 1 107 ? -28.464 7.548 24.879 1.00 62.84 107 ARG A O 1
ATOM 863 N N . CYS A 1 108 ? -26.411 6.864 25.462 1.00 60.12 108 CYS A N 1
ATOM 864 C CA . CYS A 1 108 ? -26.826 5.668 26.203 1.00 60.12 108 CYS A CA 1
ATOM 865 C C . CYS A 1 108 ? -26.124 5.601 27.567 1.00 60.12 108 CYS A C 1
ATOM 867 O O . CYS A 1 108 ? -25.467 4.621 27.889 1.00 60.12 108 CYS A O 1
ATOM 869 N N . VAL A 1 109 ? -26.277 6.640 28.385 1.00 57.28 109 VAL A N 1
ATOM 870 C CA . VAL A 1 109 ? -26.308 6.458 29.841 1.00 57.28 109 VAL A CA 1
ATOM 871 C C . VAL A 1 109 ? -27.778 6.274 30.206 1.00 57.28 109 VAL A C 1
ATOM 873 O O . VAL A 1 109 ? -28.470 7.237 30.519 1.00 57.28 109 VAL A O 1
ATOM 876 N N . ARG A 1 110 ? -28.299 5.038 30.130 1.00 53.66 110 ARG A N 1
ATOM 877 C CA . ARG A 1 110 ? -29.326 4.690 31.120 1.00 53.66 110 ARG A CA 1
ATOM 878 C C . ARG A 1 110 ? -28.559 4.709 32.431 1.00 53.66 110 ARG A C 1
ATOM 880 O O . ARG A 1 110 ? -27.616 3.937 32.581 1.00 53.66 110 ARG A O 1
ATOM 887 N N . HIS A 1 111 ? -28.901 5.665 33.288 1.00 48.12 111 HIS A N 1
ATOM 888 C CA . HIS A 1 111 ? -28.581 5.623 34.706 1.00 48.12 111 HIS A CA 1
ATOM 889 C C . HIS A 1 111 ? -28.760 4.173 35.177 1.00 48.12 111 HIS A C 1
ATOM 891 O O . HIS A 1 111 ? -29.874 3.654 35.171 1.00 48.12 111 HIS A O 1
ATOM 897 N N . LEU A 1 112 ? -27.661 3.491 35.491 1.00 45.50 112 LEU A N 1
ATOM 898 C CA . LEU A 1 112 ? -27.710 2.458 36.508 1.00 4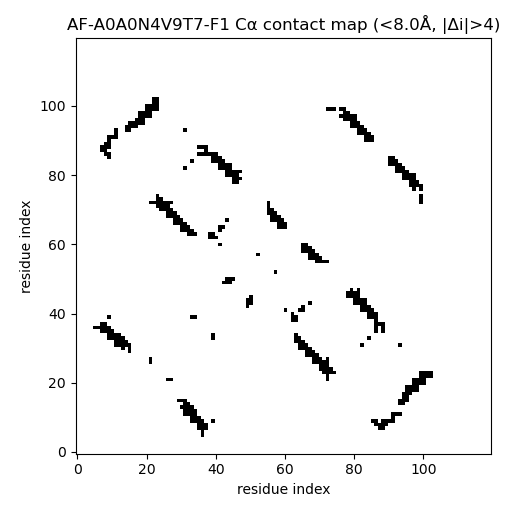5.50 112 LEU A CA 1
ATOM 899 C C . LEU A 1 112 ? -27.664 3.259 37.802 1.00 45.50 112 LEU A C 1
ATOM 901 O O . LEU A 1 112 ? -26.598 3.732 38.189 1.00 45.50 112 LEU A O 1
ATOM 905 N N . GLU A 1 113 ? -28.831 3.521 38.385 1.00 44.09 113 GLU A N 1
ATOM 906 C CA . GLU A 1 113 ? -28.900 3.939 39.780 1.00 44.09 113 GLU A CA 1
ATOM 907 C C . GLU A 1 113 ? -28.202 2.846 40.592 1.00 44.09 113 GLU A C 1
ATOM 909 O O . GLU A 1 113 ? -28.646 1.698 40.644 1.00 44.09 113 GLU A O 1
ATOM 914 N N . VAL A 1 114 ? -27.036 3.190 41.133 1.00 53.28 114 VAL A N 1
ATOM 915 C CA . VAL A 1 114 ? -26.364 2.400 42.158 1.00 53.28 114 VAL A CA 1
ATOM 916 C C . VAL A 1 114 ? -27.223 2.582 43.414 1.00 53.28 114 VAL A C 1
ATOM 918 O O . VAL A 1 114 ? -27.392 3.731 43.820 1.00 53.28 114 VAL A O 1
ATOM 921 N N . PRO A 1 115 ? -27.814 1.528 44.008 1.00 45.66 115 PRO A N 1
ATOM 922 C CA . PRO A 1 115 ? -28.546 1.690 45.256 1.00 45.66 115 PRO A CA 1
ATOM 923 C C . PRO A 1 115 ? -27.582 2.208 46.326 1.00 45.66 115 PRO A C 1
ATOM 925 O O . PRO A 1 115 ? -26.486 1.661 46.482 1.00 45.66 115 PRO A O 1
ATOM 928 N N . GLU A 1 116 ? -27.982 3.270 47.025 1.00 43.94 116 GLU A N 1
ATOM 929 C CA . GLU A 1 116 ? -27.262 3.777 48.189 1.00 43.94 116 GLU A CA 1
ATOM 930 C C . GLU A 1 116 ? -27.061 2.647 49.210 1.00 43.94 116 GLU A C 1
ATOM 932 O O . GLU A 1 116 ? -27.958 1.850 49.486 1.00 43.94 116 GLU A O 1
ATOM 937 N N . THR A 1 117 ? -25.823 2.574 49.692 1.00 46.22 117 THR A N 1
ATOM 938 C CA . THR A 1 117 ? -25.323 1.891 50.891 1.00 46.22 117 THR A CA 1
ATOM 939 C C . THR A 1 117 ? -26.380 1.273 51.813 1.00 46.22 117 THR A C 1
ATOM 941 O O . THR A 1 117 ? -27.181 1.982 52.417 1.00 46.22 117 THR A O 1
ATOM 944 N N . ILE A 1 118 ? -26.294 -0.044 52.022 1.00 47.84 118 ILE A N 1
ATOM 945 C CA . ILE A 1 118 ? -26.861 -0.678 53.216 1.00 47.84 118 ILE A CA 1
ATOM 946 C C . ILE A 1 118 ? -25.922 -0.334 54.375 1.00 47.84 118 ILE A C 1
ATOM 948 O O . ILE A 1 118 ? -24.787 -0.811 54.407 1.00 47.84 118 ILE A O 1
ATOM 952 N N . GLU A 1 119 ? -26.387 0.512 55.291 1.00 43.38 119 GLU A N 1
ATOM 953 C CA . GLU A 1 119 ? -25.794 0.619 56.621 1.00 43.38 119 GLU A CA 1
ATOM 954 C C . GLU A 1 119 ? -26.027 -0.678 57.403 1.00 43.38 119 GLU A C 1
ATOM 956 O O . GLU A 1 119 ? -27.153 -1.183 57.449 1.00 43.38 119 GLU A O 1
ATOM 961 N N . LEU A 1 120 ? -24.962 -1.179 58.031 1.00 42.66 120 LEU A N 1
ATOM 962 C CA . LEU A 1 120 ? -24.997 -2.010 59.234 1.00 42.66 120 LEU A CA 1
ATOM 963 C C . LEU A 1 120 ? -23.868 -1.568 60.166 1.00 42.66 120 LEU A C 1
ATOM 965 O O . LEU A 1 120 ? -22.740 -1.373 59.655 1.00 42.66 120 LEU A O 1
#

Mean predicted aligned error: 9.18 Å

Radius of gyration: 22.14 Å; Cα contacts (8 Å, |Δi|>4): 244; chains: 1; bounding box: 49×29×83 Å

Secondary structure (DSSP, 8-state):
--------EEEES----SEEEEETT--EEEEEEEEEESPPEEEEEETTEEPPP-TTEEEEE-SSEEEEEE-S--GGG-EEEEEEEEETTEEEEEEEEEEEE----TT------PPP----

Foldseek 3Di:
DDPPDLDWDKDWPDADDAEDEEAAQAKDKDKTFMDTVVFWDKFKDFQNHGDDDDPQWDWDDDRGMIMIMGGRDDQVPFTKMKMWIDDPRGIDIHIYGYDYDYPDDPPPPPDPPDPPDDDD

Nearest PDB structures (foldseek):
  2wwm-assembly2_C  TM=8.956E-01  e=2.879E-09  Homo sapiens
  8ovu-assembly2_B  TM=9.011E-01  e=9.822E-09  Homo sapiens
  6h4l-assembly1_A  TM=8.680E-01  e=3.599E-09  Homo sapiens
  2wwk-assembly1_O  TM=8.999E-01  e=1.098E-08  Homo sapiens
  8p35-assembly1_A  TM=8.931E-01  e=1.373E-08  Homo sapiens

Sequence (120 aa):
MEDTAGRSYIRLTSYLAPEVNRTVGQQIRYKCEAAGSPKPVFSWKRNNVPLERRPNIKVRNKDHFSRLTIVDLEVLNSGFYECIATNSAGTVKTGSKLKNKYVWSKRCVRHLEVPETIEL

pLDDT: mean 85.68, std 17.77, range [42.66, 98.06]

Organism: Enterobius vermicularis (NCBI:txid51028)

InterPro domains:
  IPR003598 Immunoglobulin subtype 2 [SM00408] (23-90)
  IPR007110 Immunoglobulin-like domain [PS50835] (25-99)
  IPR013098 Immunoglobulin I-set [PF07679] (19-99)
  IPR013783 Immunoglobulin-like fold [G3DSA:2.60.40.10] (14-107)
  IPR036179 Immunoglobulin-like domain superfamily [SSF48726] (19-98)

=== Feature glossary ===
Key to the feature types in this record:

pLDDT. pLDDT is the predicted lDDT-Cα score: AlphaFold's confidence that the local environment of each residue (all inter-atomic distances within 15 Å) is correctly placed. It is a per-residue number between 0 and 100, with higher meaning more reliable.

Radius of gyration, Cα contacts, bounding box. The geometric summary reports three shape descriptors. Rg (radius of gyration) measures how spread out the Cα atoms are about their centre of mass; compact globular proteins have small Rg, elongated or unfolded ones large. Cα contacts (<8 Å, |i−j|>4) count long-range residue pairs in spatial proximity — high for tightly packed folds, near zero for rods or random coil. The bounding-box extents give the protein's footprint along x, y, z in Å.

Backbone torsions (φ/ψ). Backbone dihedral angles. Every residue except chain termini has a φ (preceding-C → N → Cα → C) and a ψ (N → Cα → C → next-N). They are reported in degrees following the IUPAC sign convention. Secondary structure is essentially a statement about which (φ, ψ) basin each residue occupies.

Contact-map, Ramachandran, and PAE plots. Plot images: a contact map (which residues are close in 3D, as an N×N binary image), a Ramachandran scatter (backbone torsion angles, revealing secondary-structure composition at a glance), and — for AlphaFold structures — a PAE heatmap (pairwise prediction confidence).

Predicted aligned error. Predicted Aligned Error (PAE) is an AlphaFold confidence matrix: entry (i, j) is the expected error in the position of residue j, in ångströms, when the prediction is superimposed on the true structure at residue i. Low PAE within a block of residues means that block is internally rigid and well-predicted; high PAE between two blocks means their relative placement is uncertain even if each block individually is confident.

Secondary structure (3-state, P-SEA). Three-state secondary structure (P-SEA) collapses the eight DSSP classes into helix (a), strand (b), and coil (c). P-SEA assigns these from Cα geometry alone — distances and angles — without requiring backbone oxygens, so it works on any Cα trace.

Solvent-accessible surface area. Solvent-accessible surface area (SASA) is the area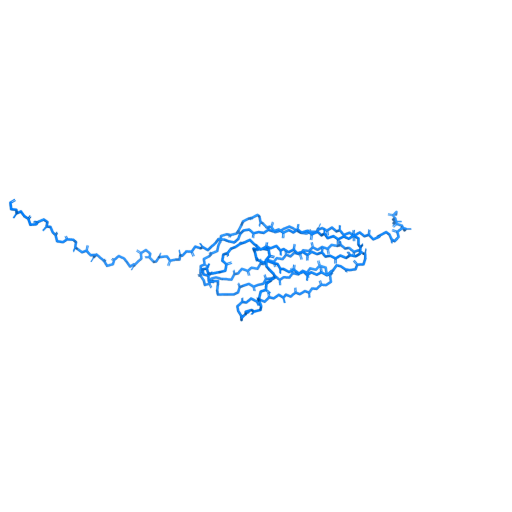 in Å² traced out by the centre of a 1.4 Å probe sphere (a water molecule) rolled over the protein's van der Waals surface (Shrake–Rupley / Lee–Richards construction). Buried residues have near-zero SASA; fully exposed residues can exceed 200 Å². The total SASA scales roughly with the number of surface residues.

Foldseek 3Di. The Foldseek 3Di string encodes local tertiary geometry as a 20-letter alphabet — one character per residue — derived from the relative positions of nearby Cα atoms. Unlike the amino-acid sequence, 3Di is a direct function of the 3D structure, so two proteins with the same fold have similar 3Di strings even at low sequence identity.

B-factor. For experimental (PDB) structures, the B-factor (temperature factor) quantifies the positional spread of each atom in the crystal — a combination of thermal vibration and static disorder — in units of Å². High B-factors mark flexible loops or poorly resolved regions; low B-factors mark the rigid, well-ordered core.

mmCIF coordinates. The mmCIF block holds the 3D Cartesian coordinates of each backbone atom (N, Cα, C, O) in ångströms. mmCIF is the PDB's canonical archive format — a tagged-loop text representation of the atomic model.

InterPro / GO / CATH / organism. Functional annotations link the protein to curated databases. InterPro entries identify conserved domains and families by matching the sequence against member-database signatures (Pfam, PROSITE, CDD, …). Gene Ontology (GO) terms describe molecular function, biological process, and cellular component in a controlled vocabulary. CATH places the structure in a hierarchical fold classification (Class/Architecture/Topology/Homologous-superfamily). The organism is the source species.

Rendered structure images. Structure images are PyMOL renders from six orthogonal camera directions. Cartoon representation draws helices as coils and strands as arrows; sticks shows the backbone as bonds; surface shows the solvent-excluded envelope. Rainbow coloring maps sequence position to hue (blue→red, N→C); chain coloring assigns a distinct color per polypeptide.

Sequence. This is the polypeptide sequence — one letter per residue, N-terminus first. Length ranges from a few dozen residues for small domains to over a thousand for large multi-domain proteins.

Secondary structure (8-state, DSSP). The SS8 string is DSSP's per-residue secondary-structure call. α-helix (H) means an i→i+4 H-bond ladder; β-strand (E) means the residue participates in a β-sheet; 3₁₀ (G) and π (I) are tighter and wider helices; T/S are turns/bends; '-' is loop.

Nearest PDB structures. Structural nearest neighbors (via Foldseek easy-search vs the PDB). Reported per hit: target PDB id, E-value, and alignment TM-score. A TM-score above ~0.5 is the conventional threshold for 'same fold'.